Protein AF-A0A3C0ED66-F1 (afdb_monomer_lite)

Foldseek 3Di:
DCPQVVVQVVVCPDPPDDDDDDDDDCPVHDDPVPDDPVVCVVVVD

Radius of gyration: 14.35 Å; chains: 1; bounding box: 26×25×34 Å

Sequence (45 aa):
PFIAQQAEWAIQDLEGVEEVEIELVFDPPWSPDLISEEARSQLGI

pLDDT: mean 93.36, std 6.5, range [54.25, 96.56]

Str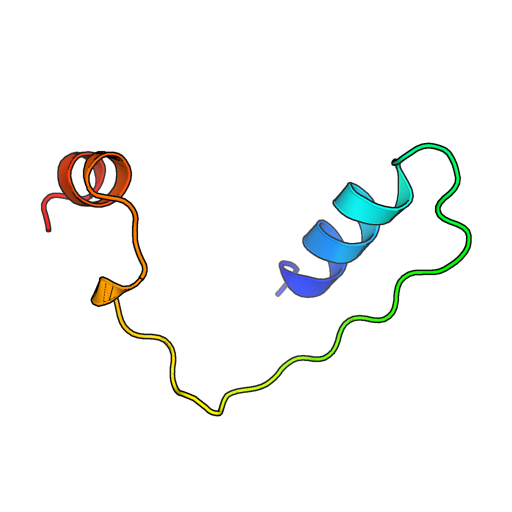ucture (mmCIF, N/CA/C/O backbone):
data_AF-A0A3C0ED66-F1
#
_entry.id   AF-A0A3C0ED66-F1
#
loop_
_atom_site.group_PDB
_atom_site.id
_atom_site.type_symbol
_atom_site.label_atom_id
_atom_site.label_alt_id
_atom_site.label_comp_id
_atom_site.label_asym_id
_atom_site.label_entity_id
_atom_site.label_seq_id
_atom_site.pdbx_PDB_ins_code
_atom_site.Cartn_x
_atom_site.Cartn_y
_atom_site.Cartn_z
_atom_site.occupancy
_atom_site.B_iso_or_equiv
_atom_site.auth_seq_id
_atom_site.auth_comp_id
_atom_site.auth_asym_id
_atom_site.auth_atom_id
_atom_site.pdbx_PDB_model_num
ATOM 1 N N . PRO A 1 1 ? 10.576 2.890 2.859 1.00 54.25 1 PRO A N 1
ATOM 2 C CA . PRO A 1 1 ? 9.664 1.811 3.303 1.00 54.25 1 PRO A CA 1
ATOM 3 C C . PRO A 1 1 ? 8.545 2.374 4.199 1.00 54.25 1 PRO A C 1
ATOM 5 O O . PRO A 1 1 ? 8.657 2.289 5.411 1.00 54.25 1 PRO A O 1
ATOM 8 N N . PHE A 1 2 ? 7.522 3.018 3.612 1.00 83.44 2 PHE A N 1
ATOM 9 C CA . PHE A 1 2 ? 6.431 3.647 4.388 1.00 83.44 2 PHE A CA 1
ATOM 10 C C . PHE A 1 2 ? 5.045 3.610 3.717 1.00 83.44 2 PHE A C 1
ATOM 12 O O . PHE A 1 2 ? 4.084 4.051 4.326 1.00 83.44 2 PHE A O 1
ATOM 19 N N . ILE A 1 3 ? 4.904 3.069 2.499 1.00 93.44 3 ILE A N 1
ATOM 20 C CA . ILE A 1 3 ? 3.657 3.191 1.716 1.00 93.44 3 ILE A CA 1
ATOM 21 C C . ILE A 1 3 ? 2.468 2.508 2.409 1.00 93.44 3 ILE A C 1
ATOM 23 O O . ILE A 1 3 ? 1.395 3.091 2.471 1.00 93.44 3 ILE A O 1
ATOM 27 N N . ALA A 1 4 ? 2.666 1.315 2.983 1.00 92.56 4 ALA A N 1
ATOM 28 C CA . ALA A 1 4 ? 1.608 0.605 3.708 1.00 92.56 4 ALA A CA 1
ATOM 29 C C . ALA A 1 4 ? 1.097 1.410 4.917 1.00 92.56 4 ALA A C 1
ATOM 31 O O . ALA A 1 4 ? -0.101 1.586 5.082 1.00 92.56 4 ALA A O 1
ATOM 32 N N . GLN A 1 5 ? 2.016 1.973 5.704 1.00 92.75 5 GLN A N 1
ATOM 33 C CA . GLN A 1 5 ? 1.671 2.785 6.871 1.00 92.75 5 GLN A CA 1
ATOM 34 C C . GLN A 1 5 ? 1.027 4.126 6.485 1.00 92.75 5 GLN A C 1
ATOM 36 O O . GLN A 1 5 ? 0.105 4.588 7.143 1.00 92.75 5 GLN A O 1
ATOM 41 N N . GLN A 1 6 ? 1.474 4.744 5.389 1.00 95.31 6 GLN A N 1
ATOM 42 C CA . GLN A 1 6 ? 0.837 5.952 4.861 1.00 95.31 6 GLN A CA 1
ATOM 43 C C . GLN A 1 6 ? -0.593 5.680 4.382 1.00 95.31 6 GLN A C 1
ATOM 45 O O . GLN A 1 6 ? -1.465 6.519 4.593 1.00 95.31 6 GLN A O 1
ATOM 50 N N . ALA A 1 7 ? -0.832 4.524 3.755 1.00 94.81 7 ALA A N 1
ATOM 51 C CA . ALA A 1 7 ? -2.167 4.108 3.340 1.00 94.81 7 ALA A CA 1
ATOM 52 C C . ALA A 1 7 ? -3.082 3.869 4.550 1.00 94.81 7 ALA A C 1
ATOM 54 O O . ALA A 1 7 ? -4.211 4.348 4.552 1.00 94.81 7 ALA A O 1
ATOM 55 N N . GLU A 1 8 ? -2.578 3.200 5.590 1.00 94.88 8 GLU A N 1
ATOM 56 C CA . GLU A 1 8 ? -3.300 2.985 6.848 1.00 94.88 8 GLU A CA 1
ATOM 57 C C . GLU A 1 8 ? -3.744 4.312 7.478 1.00 94.88 8 GLU A C 1
ATOM 59 O O . GLU A 1 8 ? -4.937 4.515 7.694 1.00 94.88 8 GLU A O 1
ATOM 64 N N . TRP A 1 9 ? -2.815 5.254 7.679 1.00 94.88 9 TRP A N 1
ATOM 65 C CA . TRP A 1 9 ? -3.128 6.562 8.268 1.00 94.88 9 TRP A CA 1
ATOM 66 C C . TRP A 1 9 ? -4.134 7.361 7.441 1.00 94.88 9 TRP A C 1
ATOM 68 O O . TRP A 1 9 ? -5.068 7.933 7.995 1.00 94.88 9 TRP A O 1
ATOM 78 N N . ALA A 1 10 ? -3.977 7.374 6.115 1.00 95.62 10 ALA A N 1
ATOM 79 C CA . ALA A 1 10 ? -4.890 8.099 5.237 1.00 95.62 10 ALA A CA 1
ATOM 80 C C . ALA A 1 10 ? -6.333 7.569 5.317 1.00 95.62 10 ALA A C 1
ATOM 82 O O . ALA A 1 10 ? -7.276 8.342 5.161 1.00 95.62 10 ALA A O 1
ATOM 83 N N . ILE A 1 11 ? -6.505 6.262 5.540 1.00 96.38 11 ILE A N 1
ATOM 84 C CA . ILE A 1 11 ? -7.823 5.628 5.670 1.00 96.38 11 ILE A CA 1
ATOM 85 C C . ILE A 1 11 ? -8.375 5.808 7.089 1.00 96.38 11 ILE A C 1
ATOM 87 O O . ILE A 1 11 ? -9.568 6.056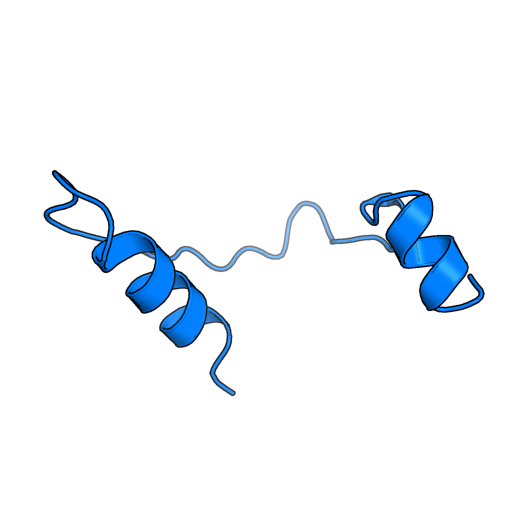 7.245 1.00 96.38 11 ILE A O 1
ATOM 91 N N . GLN A 1 12 ? -7.525 5.713 8.112 1.00 96.12 12 GLN A N 1
ATOM 92 C CA . GLN A 1 12 ? -7.922 5.841 9.515 1.00 96.12 12 GLN A CA 1
ATOM 93 C C . GLN A 1 12 ? -8.488 7.230 9.858 1.00 96.12 12 GLN A C 1
ATOM 95 O O . GLN A 1 12 ? -9.330 7.344 10.744 1.00 96.12 12 GLN A O 1
ATOM 100 N N . ASP A 1 13 ? -8.074 8.274 9.137 1.00 95.44 13 ASP A N 1
ATOM 101 C CA . ASP A 1 13 ? -8.582 9.641 9.318 1.00 95.44 13 ASP A CA 1
ATOM 102 C C . ASP A 1 13 ? -10.038 9.837 8.831 1.00 95.44 13 ASP A C 1
ATOM 104 O O . ASP A 1 13 ? -10.626 10.903 9.038 1.00 95.44 13 ASP A O 1
ATOM 108 N N . LEU A 1 14 ? -10.643 8.840 8.175 1.00 96.56 14 LEU A N 1
ATOM 109 C CA . LEU A 1 14 ? -12.023 8.914 7.696 1.00 96.56 14 LEU A CA 1
ATOM 110 C C . LEU A 1 14 ? -13.038 8.709 8.832 1.00 96.56 14 LEU A C 1
ATOM 112 O O . LEU A 1 14 ? -12.905 7.826 9.678 1.00 96.56 14 LEU A O 1
ATOM 116 N N . GLU A 1 15 ? -14.112 9.503 8.818 1.00 96.44 15 GLU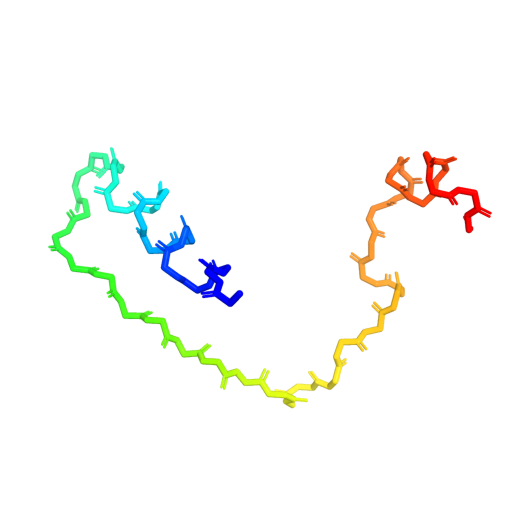 A N 1
ATOM 117 C CA . GLU A 1 15 ? -15.185 9.403 9.811 1.00 96.44 15 GLU A CA 1
ATOM 118 C C . GLU A 1 15 ? -15.846 8.014 9.783 1.00 96.44 15 GLU A C 1
ATOM 120 O O . GLU A 1 15 ? -16.312 7.549 8.742 1.00 96.44 15 GLU A O 1
ATOM 125 N N . GLY A 1 16 ? -15.912 7.364 10.948 1.00 96.44 16 GLY A N 1
ATOM 126 C CA . GLY A 1 16 ? -16.542 6.052 11.117 1.00 96.44 16 GLY A CA 1
ATOM 127 C C . GLY A 1 16 ? -15.629 4.848 10.862 1.00 96.44 16 GLY A C 1
ATOM 128 O O . GLY A 1 16 ? -16.103 3.718 10.963 1.00 96.44 16 GLY A O 1
ATOM 129 N N . VAL A 1 17 ? -14.343 5.054 10.560 1.00 96.44 17 VAL A N 1
ATOM 130 C CA . VAL A 1 17 ? -13.352 3.970 10.493 1.00 96.44 17 VAL A CA 1
ATOM 131 C C . VAL A 1 17 ? -12.809 3.682 11.895 1.00 96.44 17 VAL A C 1
ATOM 133 O O . VAL A 1 17 ? -12.214 4.548 12.529 1.00 96.44 17 VAL A O 1
ATOM 136 N N . GLU A 1 18 ? -13.020 2.460 12.388 1.00 94.62 18 GLU A N 1
ATOM 137 C CA . GLU A 1 18 ? -12.553 2.029 13.718 1.00 94.62 18 GLU A CA 1
ATOM 138 C C . GLU A 1 18 ? -11.205 1.294 13.658 1.00 94.62 18 GLU A C 1
ATOM 140 O O . GLU A 1 18 ? -10.354 1.486 14.526 1.00 94.62 18 GLU A O 1
ATOM 145 N N . GLU A 1 19 ? -10.995 0.479 12.622 1.00 95.25 19 GLU A N 1
ATOM 146 C CA . GLU A 1 19 ? -9.803 -0.349 12.435 1.00 95.25 19 GLU A CA 1
ATOM 147 C C . GLU A 1 19 ? -9.469 -0.476 10.942 1.00 95.25 19 GLU A C 1
ATOM 149 O O . GLU A 1 19 ? -10.366 -0.545 10.097 1.00 95.25 19 GLU A O 1
ATOM 154 N N . VAL A 1 20 ? -8.173 -0.498 10.618 1.00 95.94 20 VAL A N 1
ATOM 155 C CA . VAL A 1 20 ? -7.658 -0.671 9.254 1.00 95.94 20 VAL A CA 1
ATOM 156 C C . VAL A 1 20 ? -6.653 -1.818 9.255 1.00 95.94 20 VAL A C 1
ATOM 158 O O . VAL A 1 20 ? -5.651 -1.769 9.959 1.00 95.94 20 VAL A O 1
ATOM 161 N N . GLU A 1 21 ? -6.901 -2.832 8.429 1.00 95.19 21 GLU A N 1
ATOM 162 C CA . GLU A 1 21 ? -5.974 -3.939 8.188 1.00 95.19 21 GLU A CA 1
ATOM 163 C C . GLU A 1 21 ? -5.434 -3.842 6.757 1.00 95.19 21 GLU A C 1
ATOM 165 O O . GLU A 1 21 ? -6.196 -3.753 5.793 1.00 95.19 21 GLU A O 1
ATOM 170 N N . ILE A 1 22 ? -4.108 -3.836 6.609 1.00 94.19 22 ILE A N 1
ATOM 171 C CA . ILE A 1 22 ? -3.448 -3.767 5.303 1.00 94.19 22 ILE A CA 1
ATOM 172 C C . ILE A 1 22 ? -2.939 -5.15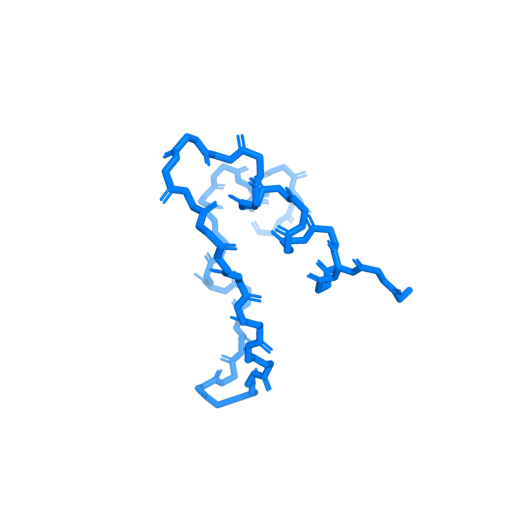3 4.913 1.00 94.19 22 ILE A C 1
ATOM 174 O O . ILE A 1 22 ? -2.007 -5.676 5.524 1.00 94.19 22 ILE A O 1
ATOM 178 N N . GLU A 1 23 ? -3.481 -5.702 3.828 1.00 94.56 23 GLU A N 1
ATOM 179 C CA . GLU A 1 23 ? -2.980 -6.924 3.201 1.00 94.56 23 GLU A CA 1
ATOM 180 C C . GLU A 1 23 ? -2.142 -6.583 1.961 1.00 94.56 23 GLU A C 1
ATOM 182 O O . GLU A 1 23 ? -2.634 -6.020 0.981 1.00 94.56 23 GLU A O 1
ATOM 187 N N . LEU A 1 24 ? -0.851 -6.923 1.991 1.00 93.94 24 LEU A N 1
ATOM 188 C CA . LEU A 1 24 ? 0.033 -6.756 0.839 1.00 93.94 24 LEU A CA 1
ATOM 189 C C . LEU A 1 24 ? 0.055 -8.043 0.009 1.00 93.94 24 LEU A C 1
ATOM 191 O O . LEU A 1 24 ? 0.642 -9.042 0.425 1.00 93.94 24 LEU A O 1
ATOM 195 N N . VAL A 1 25 ? -0.519 -7.987 -1.192 1.00 94.81 25 VAL A N 1
ATOM 196 C CA . VAL A 1 25 ? -0.530 -9.103 -2.148 1.00 94.81 25 VAL A CA 1
ATOM 197 C C . VAL A 1 25 ? 0.296 -8.788 -3.393 1.00 94.81 25 VAL A C 1
ATOM 199 O O . VAL A 1 25 ? 0.507 -7.629 -3.749 1.00 94.81 25 VAL A O 1
ATOM 202 N N . PHE A 1 26 ? 0.761 -9.839 -4.069 1.00 94.88 26 PHE A N 1
ATOM 203 C CA . PHE A 1 26 ? 1.508 -9.745 -5.331 1.00 94.88 26 PHE A CA 1
ATOM 204 C C . PHE A 1 26 ? 0.811 -10.460 -6.496 1.00 94.88 26 PHE A C 1
ATOM 206 O O . PHE A 1 26 ? 1.332 -10.459 -7.610 1.00 94.88 26 PHE A O 1
ATOM 213 N N . ASP A 1 27 ? -0.339 -11.081 -6.236 1.00 96.00 27 ASP A N 1
ATOM 214 C CA . ASP A 1 27 ? -1.140 -11.814 -7.212 1.00 96.00 27 ASP A CA 1
ATOM 215 C C . ASP A 1 27 ? -2.563 -11.221 -7.235 1.00 96.00 27 ASP A C 1
ATOM 217 O O . ASP A 1 27 ? -3.201 -11.169 -6.178 1.00 96.00 27 ASP A O 1
ATOM 221 N N . PRO A 1 28 ? -3.062 -10.739 -8.389 1.00 93.94 28 PRO A N 1
ATOM 222 C CA . PRO A 1 28 ? -2.359 -10.645 -9.671 1.00 93.94 28 PRO A CA 1
ATOM 223 C C . PRO A 1 28 ? -1.212 -9.621 -9.630 1.00 93.94 28 PRO A C 1
ATOM 225 O O . PRO A 1 28 ? -1.264 -8.659 -8.859 1.00 93.94 28 PRO A O 1
ATOM 228 N N . PRO A 1 29 ? -0.169 -9.793 -10.464 1.00 96.00 29 PRO A N 1
ATOM 229 C CA . PRO A 1 29 ? 0.933 -8.847 -10.503 1.00 96.00 29 PRO A CA 1
ATOM 230 C C . PRO A 1 29 ? 0.445 -7.486 -10.997 1.00 96.00 29 PRO A C 1
ATOM 232 O O . PRO A 1 29 ? -0.349 -7.382 -11.934 1.00 96.00 29 PRO A O 1
ATOM 235 N N . TRP A 1 30 ? 0.973 -6.426 -10.395 1.00 95.38 30 TRP A N 1
ATOM 236 C CA . TRP A 1 30 ? 0.749 -5.074 -10.884 1.00 95.38 30 TRP A CA 1
ATOM 237 C C . TRP A 1 30 ? 1.421 -4.875 -12.255 1.00 95.38 30 TRP A C 1
ATOM 239 O O . TRP A 1 30 ? 2.564 -5.286 -12.461 1.00 95.38 30 TRP A O 1
ATOM 249 N N . SER A 1 31 ? 0.723 -4.205 -13.175 1.00 93.69 31 SER A N 1
ATOM 250 C CA . SER A 1 31 ? 1.253 -3.745 -14.465 1.00 93.69 31 SER A CA 1
ATOM 251 C C . SER A 1 31 ? 1.087 -2.225 -14.579 1.00 93.69 31 SER A C 1
ATOM 253 O O . SER A 1 31 ? 0.065 -1.706 -14.112 1.00 93.69 31 SER A O 1
ATOM 255 N N . PRO A 1 32 ? 2.004 -1.500 -15.256 1.00 93.00 32 PRO A N 1
ATOM 256 C CA . PRO A 1 32 ? 1.801 -0.099 -15.620 1.00 93.00 32 PRO A CA 1
ATOM 257 C C . PRO A 1 32 ? 0.471 0.157 -16.331 1.00 93.00 32 PRO A C 1
ATOM 259 O O . PRO A 1 32 ? -0.065 1.254 -16.221 1.00 93.00 32 PRO A O 1
ATOM 262 N N . ASP A 1 33 ? -0.118 -0.845 -16.990 1.00 92.88 33 ASP A N 1
ATOM 263 C CA . ASP A 1 33 ? -1.461 -0.799 -17.590 1.00 92.88 33 ASP A CA 1
ATOM 264 C C . ASP A 1 33 ? -2.574 -0.395 -16.607 1.00 92.88 33 ASP A C 1
ATOM 266 O O . ASP A 1 33 ? -3.635 0.037 -17.044 1.00 92.88 33 ASP A O 1
ATOM 270 N N . LEU A 1 34 ? -2.338 -0.456 -15.295 1.00 93.94 34 LEU A N 1
ATOM 271 C CA . LEU A 1 34 ? -3.286 -0.029 -14.260 1.00 93.94 34 LEU A CA 1
ATOM 272 C C . LEU A 1 34 ? -3.261 1.487 -13.972 1.00 93.94 34 LEU A C 1
ATOM 274 O O . LEU A 1 34 ? -4.118 1.987 -13.249 1.00 93.94 34 LEU A O 1
ATOM 278 N N . ILE A 1 35 ? -2.293 2.231 -14.515 1.00 95.88 35 ILE A N 1
ATOM 279 C CA . ILE A 1 35 ? -2.155 3.683 -14.310 1.00 95.88 35 ILE A CA 1
ATOM 280 C C . ILE A 1 35 ? -3.244 4.438 -15.102 1.00 95.88 35 ILE A C 1
ATOM 282 O O . ILE A 1 35 ? -3.611 4.046 -16.205 1.00 95.88 35 ILE A O 1
ATOM 286 N N . SER A 1 36 ? -3.785 5.545 -14.590 1.00 96.00 36 SER A N 1
ATOM 287 C CA . SER A 1 36 ? -4.730 6.363 -15.371 1.00 96.00 36 SER A CA 1
ATOM 288 C C . SER A 1 36 ? -4.054 7.016 -16.589 1.00 96.00 36 SER A C 1
ATOM 290 O O . SER A 1 36 ? -2.853 7.271 -16.578 1.00 96.00 36 SER A O 1
ATOM 292 N N . GLU A 1 37 ? -4.809 7.318 -17.650 1.00 95.00 37 GLU A N 1
ATOM 293 C CA . GLU A 1 37 ? -4.269 7.969 -18.862 1.00 95.00 37 GLU A CA 1
ATOM 294 C C . GLU A 1 37 ? -3.578 9.308 -18.551 1.00 95.00 37 GLU A C 1
ATOM 296 O O . GLU A 1 37 ? -2.481 9.576 -19.036 1.00 95.00 37 GLU A O 1
ATOM 301 N N . GLU A 1 38 ? -4.173 10.114 -17.669 1.00 95.94 38 GLU A N 1
ATOM 302 C CA . GLU A 1 38 ? -3.589 11.382 -17.225 1.00 95.94 38 GLU A CA 1
ATOM 303 C C . GLU A 1 38 ? -2.234 11.178 -16.531 1.00 95.94 38 GLU A C 1
ATOM 305 O O . GLU A 1 38 ? -1.260 11.861 -16.848 1.00 95.94 38 GLU A O 1
ATOM 310 N N . ALA A 1 39 ? -2.141 10.204 -15.621 1.00 95.25 39 ALA A N 1
ATOM 311 C CA . ALA A 1 39 ? -0.900 9.917 -14.913 1.00 95.25 39 ALA A CA 1
ATOM 312 C C . ALA A 1 39 ? 0.176 9.348 -15.853 1.00 95.25 39 ALA A C 1
ATOM 314 O O . ALA A 1 39 ? 1.340 9.727 -15.737 1.00 95.25 39 ALA A O 1
ATOM 315 N N . ARG A 1 40 ? -0.196 8.508 -16.830 1.00 93.38 40 ARG A N 1
ATOM 316 C CA . ARG A 1 40 ? 0.730 8.058 -17.886 1.00 93.38 40 ARG A CA 1
ATOM 317 C C . ARG A 1 40 ? 1.302 9.234 -18.669 1.00 93.38 40 ARG A C 1
ATOM 319 O O . ARG A 1 40 ? 2.519 9.348 -18.796 1.00 93.38 40 ARG A O 1
ATOM 326 N N . SER A 1 41 ? 0.434 10.157 -19.092 1.00 93.75 41 SER A N 1
ATOM 327 C CA . SER A 1 41 ? 0.845 11.362 -19.813 1.00 93.75 41 SER A CA 1
ATOM 328 C C . SER A 1 41 ? 1.822 12.220 -19.004 1.00 93.75 41 SER A C 1
ATOM 330 O O . SER A 1 41 ? 2.750 12.774 -19.588 1.00 93.75 41 SER A O 1
ATOM 332 N N . GLN A 1 42 ? 1.639 12.337 -17.684 1.00 95.44 42 GLN A N 1
ATOM 333 C CA . GLN A 1 42 ? 2.560 13.076 -16.809 1.00 95.44 42 GLN A CA 1
ATOM 334 C C . GLN A 1 42 ? 3.914 12.369 -16.645 1.00 95.44 42 GLN A C 1
ATOM 336 O O . GLN A 1 42 ? 4.943 13.029 -16.504 1.00 95.44 42 GLN A O 1
ATOM 341 N N . LEU A 1 43 ? 3.918 11.035 -16.672 1.00 93.50 43 LEU A N 1
ATOM 342 C CA . LEU A 1 43 ? 5.120 10.207 -16.561 1.00 93.50 43 LEU A CA 1
ATOM 343 C C . LEU A 1 43 ? 5.842 9.998 -17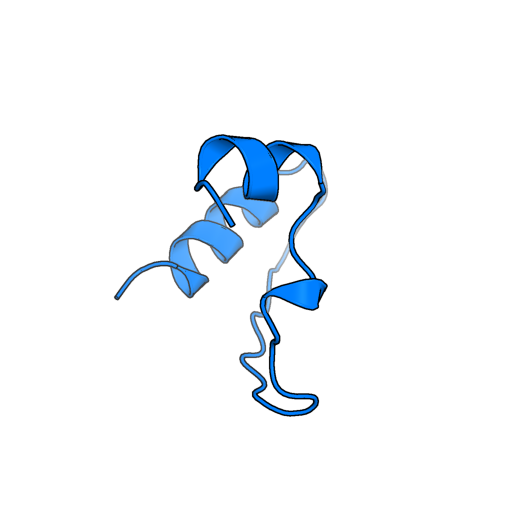.904 1.00 93.50 43 LEU A C 1
ATOM 345 O O . LEU A 1 43 ? 6.974 9.516 -17.910 1.00 93.50 43 LEU A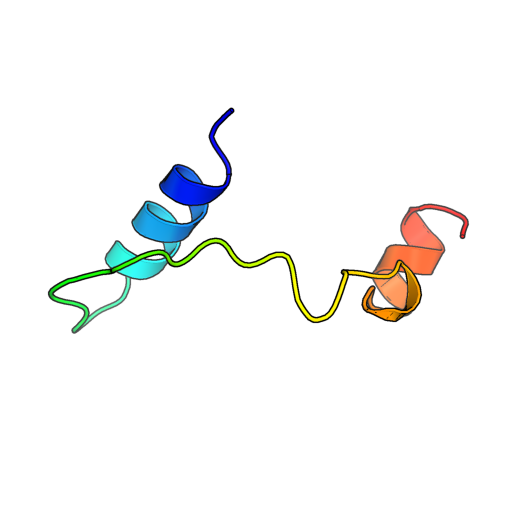 O 1
ATOM 349 N N . GLY A 1 44 ? 5.218 10.378 -19.024 1.00 90.38 44 GLY A N 1
ATOM 350 C CA . GLY A 1 44 ? 5.770 10.223 -20.371 1.00 90.38 44 GLY A CA 1
ATOM 351 C C . GLY A 1 44 ? 5.791 8.775 -20.870 1.00 90.38 44 GLY A C 1
ATOM 352 O O . GLY A 1 44 ? 6.686 8.424 -21.642 1.00 90.38 44 GLY A O 1
ATOM 353 N N . ILE A 1 45 ? 4.844 7.948 -20.409 1.00 82.69 45 ILE A N 1
ATOM 354 C CA . ILE A 1 45 ? 4.662 6.539 -20.805 1.00 82.69 45 ILE A CA 1
ATOM 355 C C . ILE A 1 45 ? 3.374 6.323 -21.595 1.00 82.69 45 ILE A C 1
ATOM 357 O O . ILE A 1 45 ? 2.434 7.132 -21.433 1.00 82.69 45 ILE A O 1
#

Secondary structure (DSSP, 8-state):
--HHHHHHHHHHTSTT----------SSPP-GGGS-HHHHHHHT-